Protein AF-A0A9E4IVN2-F1 (afdb_monomer_lite)

Sequence (139 aa):
MRKATYALLLAGRARWPAGATMLLVVVLVSQGSGGPGAAAQEPAGNPLRNAYFGELHVHTNWSLDAYRNGNFEDPAVAYRFGRGEAVAGPDGGARVRLQVPLDFMAVTDHDVWLGQIQLCNDVDGPAYDTRTCRDLRQI

Secondary structure (DSSP, 8-state):
---------------PPTT----------------S----PPPPP-TT-----EEEEE--TTSHHHHHTT----HHHHHHHHTT--BPPGGG-S-B--SS--SEEEE---STTTTHHHHHH-TTSTTTTSHHHHHHTT-

Structure (mmCIF, N/CA/C/O backbone):
data_AF-A0A9E4IVN2-F1
#
_entry.id   AF-A0A9E4IVN2-F1
#
loop_
_atom_site.group_PDB
_atom_site.id
_atom_site.type_symbol
_atom_site.label_atom_id
_atom_site.label_alt_id
_atom_site.label_comp_id
_atom_site.label_asym_id
_atom_site.label_entity_id
_atom_site.label_seq_id
_atom_site.pdbx_PDB_ins_code
_atom_site.Cartn_x
_atom_site.Cartn_y
_atom_site.Cartn_z
_atom_site.occupancy
_atom_site.B_iso_or_equiv
_atom_site.auth_seq_id
_atom_site.auth_comp_id
_atom_site.auth_asym_id
_atom_site.auth_atom_id
_atom_site.pdbx_PDB_model_num
ATOM 1 N N . MET A 1 1 ? 19.265 29.179 44.060 1.00 38.34 1 MET A N 1
ATOM 2 C CA . MET A 1 1 ? 20.641 29.571 43.687 1.00 38.34 1 MET A CA 1
ATOM 3 C C . MET A 1 1 ? 20.789 29.431 42.177 1.00 38.34 1 MET A C 1
ATOM 5 O O . MET A 1 1 ? 20.812 28.310 41.695 1.00 38.34 1 MET A O 1
ATOM 9 N N . ARG A 1 2 ? 20.807 30.531 41.415 1.00 36.53 2 ARG A N 1
ATOM 10 C CA . ARG A 1 2 ? 21.150 30.509 39.983 1.00 36.53 2 ARG A CA 1
ATOM 11 C C . ARG A 1 2 ? 22.409 31.352 39.806 1.00 36.53 2 ARG A C 1
ATOM 13 O O . ARG A 1 2 ? 22.351 32.568 39.931 1.00 36.53 2 ARG A O 1
ATOM 20 N N . LYS A 1 3 ? 23.545 30.689 39.595 1.00 36.28 3 LYS A N 1
ATOM 21 C CA . LYS A 1 3 ? 24.754 31.304 39.043 1.00 36.28 3 LYS A CA 1
ATOM 22 C C . LYS A 1 3 ? 24.799 30.940 37.565 1.00 36.28 3 LYS A C 1
ATOM 24 O O . LYS A 1 3 ? 24.794 29.755 37.260 1.00 36.28 3 LYS A O 1
ATOM 29 N N . ALA A 1 4 ? 24.864 31.946 36.702 1.00 37.97 4 ALA A N 1
ATOM 30 C CA . ALA A 1 4 ? 25.794 31.990 35.574 1.00 37.97 4 ALA A CA 1
ATOM 31 C C . ALA A 1 4 ? 25.705 33.378 34.928 1.00 37.97 4 ALA A C 1
ATOM 33 O O . ALA A 1 4 ? 24.849 33.665 34.097 1.00 37.97 4 ALA A O 1
ATOM 34 N N . THR A 1 5 ? 26.597 34.241 35.392 1.00 43.94 5 THR A N 1
ATOM 35 C CA . THR A 1 5 ? 27.028 35.480 34.754 1.00 43.94 5 THR A CA 1
ATOM 36 C C . THR A 1 5 ? 27.899 35.132 33.551 1.00 43.94 5 THR A C 1
ATOM 38 O O . THR A 1 5 ? 28.823 34.346 33.725 1.00 43.94 5 THR A O 1
ATOM 41 N N . TYR A 1 6 ? 27.699 35.776 32.400 1.00 40.69 6 TYR A N 1
ATOM 42 C CA . TYR A 1 6 ? 28.786 36.031 31.449 1.00 40.69 6 TYR A CA 1
ATOM 43 C C . TYR A 1 6 ? 28.608 37.410 30.817 1.00 40.69 6 TYR A C 1
ATOM 45 O O . TYR A 1 6 ? 27.725 37.640 29.997 1.00 40.69 6 TYR A O 1
AT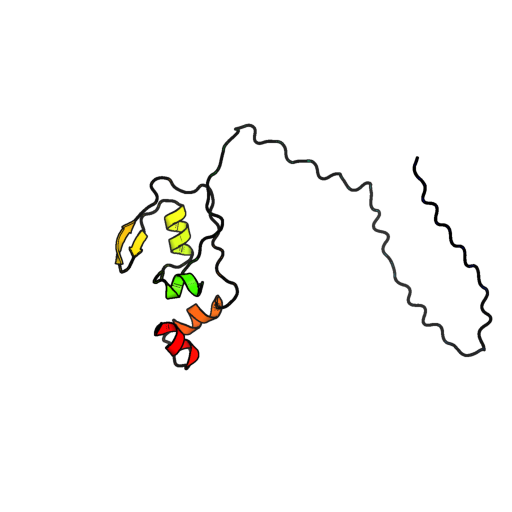OM 53 N N . ALA A 1 7 ? 29.477 38.326 31.234 1.00 44.56 7 ALA A N 1
ATOM 54 C CA . ALA A 1 7 ? 29.843 39.509 30.481 1.00 44.56 7 ALA A CA 1
ATOM 55 C C . ALA A 1 7 ? 31.226 39.236 29.884 1.00 44.56 7 ALA A C 1
ATOM 57 O O . ALA A 1 7 ? 32.115 38.782 30.605 1.00 44.56 7 ALA A O 1
ATOM 58 N N . LEU A 1 8 ? 31.432 39.552 28.608 1.00 33.12 8 LEU A N 1
ATOM 59 C CA . LEU A 1 8 ? 32.774 39.857 28.129 1.00 33.12 8 LEU A CA 1
ATOM 60 C C . LEU A 1 8 ? 32.717 41.043 27.167 1.00 33.12 8 LEU A C 1
ATOM 62 O O . LEU A 1 8 ? 32.369 40.927 25.996 1.00 33.12 8 LEU A O 1
ATOM 66 N N . LEU A 1 9 ? 33.050 42.201 27.731 1.00 43.38 9 LEU A N 1
ATOM 67 C CA . LEU A 1 9 ? 33.532 43.374 27.021 1.00 43.38 9 LEU A CA 1
ATOM 68 C C . LEU A 1 9 ? 34.876 43.043 26.372 1.00 43.38 9 LEU A C 1
ATOM 70 O O . LEU A 1 9 ? 35.815 42.670 27.070 1.00 43.38 9 LEU A O 1
ATOM 74 N N . LEU A 1 10 ? 35.000 43.302 25.074 1.00 40.78 10 LEU A N 1
ATOM 75 C CA . 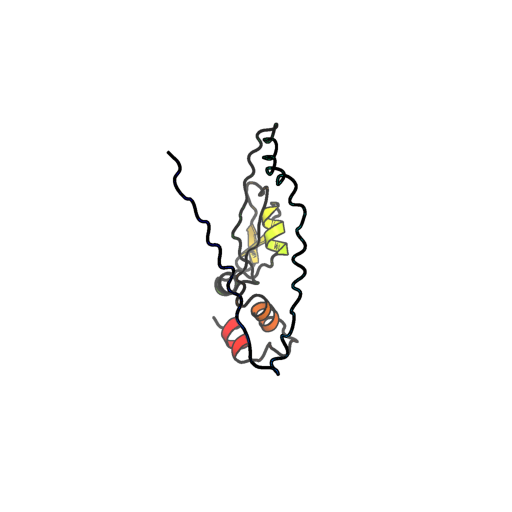LEU A 1 10 ? 36.284 43.612 24.452 1.00 40.78 10 LEU A CA 1
ATOM 76 C C . LEU A 1 10 ? 36.109 44.853 23.573 1.00 40.78 10 LEU A C 1
ATOM 78 O O . LEU A 1 10 ? 35.845 44.775 22.377 1.00 40.78 10 LEU A O 1
ATOM 82 N N . ALA A 1 11 ? 36.260 46.024 24.192 1.00 49.84 11 ALA A N 1
ATOM 83 C CA . ALA A 1 11 ? 36.568 47.255 23.481 1.00 49.84 11 ALA A CA 1
ATOM 84 C C . ALA A 1 11 ? 38.077 47.264 23.190 1.00 49.84 11 ALA A C 1
ATOM 86 O O . ALA A 1 11 ? 38.878 47.688 24.018 1.00 49.84 11 ALA A O 1
ATOM 87 N N . GLY A 1 12 ? 38.472 46.757 22.023 1.00 36.59 12 GLY A N 1
ATOM 88 C CA . GLY A 1 12 ? 39.844 46.841 21.525 1.00 36.59 12 GLY A CA 1
ATOM 89 C C . GLY A 1 12 ? 39.914 47.785 20.330 1.00 36.59 12 GLY A C 1
ATOM 90 O O . GLY A 1 12 ? 39.426 47.451 19.254 1.00 36.59 12 GLY A O 1
ATOM 91 N N . ARG A 1 13 ? 40.531 48.964 20.481 1.00 49.62 13 ARG A N 1
ATOM 92 C CA . ARG A 1 13 ? 40.886 49.811 19.329 1.00 49.62 13 ARG A CA 1
ATOM 93 C C . ARG A 1 13 ? 42.112 49.213 18.636 1.00 49.62 13 ARG A C 1
ATOM 95 O O . ARG A 1 13 ? 43.242 49.561 18.966 1.00 49.62 13 ARG A O 1
ATOM 102 N N . ALA A 1 14 ? 41.894 48.312 17.684 1.00 46.34 14 ALA A N 1
ATOM 103 C CA . ALA A 1 14 ? 42.949 47.846 16.791 1.00 46.34 14 ALA A CA 1
ATOM 104 C C . ALA A 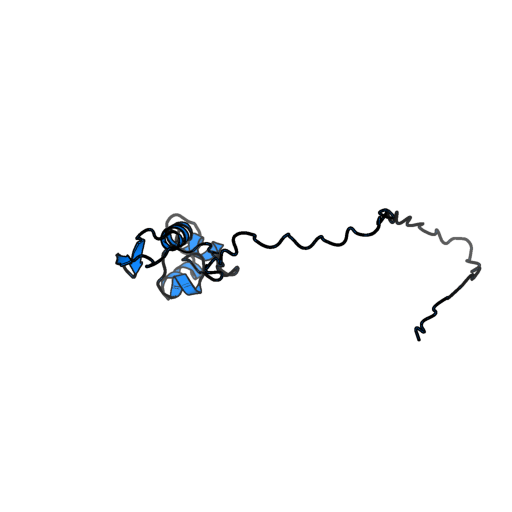1 14 ? 43.260 48.939 15.751 1.00 46.34 14 ALA A C 1
ATOM 106 O O . ALA A 1 14 ? 42.386 49.355 14.992 1.00 46.34 14 ALA A O 1
ATOM 107 N N . ARG A 1 15 ? 44.502 49.438 15.738 1.00 53.91 15 ARG A N 1
ATOM 108 C CA . ARG A 1 15 ? 45.017 50.343 14.698 1.00 53.91 15 ARG A CA 1
ATOM 109 C C . ARG A 1 15 ? 45.542 49.471 13.556 1.00 53.91 15 ARG A C 1
ATOM 111 O O . ARG A 1 15 ? 46.573 48.827 13.721 1.00 53.91 15 ARG A O 1
ATOM 118 N N . TRP A 1 16 ? 44.824 49.424 12.438 1.00 53.00 16 TRP A N 1
ATOM 119 C CA . TRP A 1 16 ? 45.211 48.655 11.250 1.00 53.00 16 TRP A CA 1
ATOM 120 C C . TRP A 1 16 ? 46.050 49.515 10.287 1.00 53.00 16 TRP A C 1
ATOM 122 O O . TRP A 1 16 ? 45.816 50.725 10.211 1.00 53.00 16 TRP A O 1
ATOM 132 N N . PRO A 1 17 ? 47.024 48.935 9.557 1.00 51.69 17 PRO A N 1
ATOM 133 C CA . PRO A 1 17 ? 47.757 49.651 8.518 1.00 51.69 17 PRO A CA 1
ATOM 134 C C . PRO A 1 17 ? 46.811 50.067 7.381 1.00 51.69 17 PRO A C 1
ATOM 136 O O . PRO A 1 17 ? 45.875 49.346 7.031 1.00 51.69 17 PRO A O 1
ATOM 139 N N . ALA A 1 18 ? 47.049 51.256 6.826 1.00 58.81 18 ALA A N 1
ATOM 140 C CA . ALA A 1 18 ? 46.253 51.823 5.745 1.00 58.81 18 ALA A CA 1
ATOM 141 C C . ALA A 1 18 ? 46.240 50.876 4.530 1.00 58.81 18 ALA A C 1
ATOM 143 O O . ALA A 1 18 ? 47.295 50.574 3.978 1.00 58.81 18 ALA A O 1
ATOM 144 N N . GLY A 1 19 ? 45.054 50.405 4.131 1.00 59.31 19 GLY A N 1
ATOM 145 C CA . GLY A 1 19 ? 44.869 49.609 2.909 1.00 59.31 19 GLY A CA 1
ATOM 146 C C . GLY A 1 19 ? 43.960 48.383 3.028 1.00 59.31 19 GLY A C 1
ATOM 147 O O . GLY A 1 19 ? 43.592 47.816 2.006 1.00 59.31 19 GLY A O 1
ATOM 148 N N . ALA A 1 20 ? 43.548 47.976 4.231 1.00 54.34 20 ALA A N 1
ATOM 149 C CA . ALA A 1 20 ? 42.575 46.894 4.380 1.00 54.34 20 ALA A CA 1
ATOM 150 C C . ALA A 1 20 ? 41.149 47.418 4.139 1.00 54.34 20 ALA A C 1
ATOM 152 O O . ALA A 1 20 ? 40.546 48.043 5.014 1.00 54.34 20 ALA A O 1
ATOM 153 N N . THR A 1 21 ? 40.595 47.171 2.951 1.00 54.62 21 THR A N 1
ATOM 154 C CA . THR A 1 21 ? 39.167 47.383 2.692 1.00 54.62 21 THR A CA 1
ATOM 155 C C . THR A 1 21 ? 38.372 46.373 3.513 1.00 54.62 21 THR A C 1
ATOM 157 O O . THR A 1 21 ? 38.288 45.194 3.177 1.00 54.62 21 THR A O 1
ATOM 160 N N . MET A 1 22 ? 37.804 46.836 4.624 1.00 49.00 22 MET A N 1
ATOM 161 C CA . MET A 1 22 ? 36.859 46.066 5.420 1.00 49.00 22 MET A CA 1
ATOM 162 C C . MET A 1 22 ? 35.572 45.910 4.606 1.00 49.00 22 MET A C 1
ATOM 164 O O . MET A 1 22 ? 34.827 46.872 4.424 1.00 49.00 22 MET A O 1
ATOM 168 N N . LEU A 1 23 ? 35.316 44.705 4.092 1.00 49.81 23 LEU A N 1
ATOM 169 C CA . LEU A 1 23 ? 34.014 44.371 3.530 1.00 49.81 23 LEU A CA 1
ATOM 170 C C . LEU A 1 23 ? 33.016 44.336 4.695 1.00 49.81 23 LEU A C 1
ATOM 172 O O . LEU A 1 23 ? 32.988 43.388 5.480 1.00 49.81 23 LEU A O 1
ATOM 176 N N . LEU A 1 24 ? 32.242 45.407 4.855 1.00 48.00 24 LEU A N 1
ATOM 177 C CA . LEU A 1 24 ? 31.168 45.461 5.835 1.00 48.00 24 LEU A CA 1
ATOM 178 C C . LEU A 1 24 ? 30.026 44.567 5.336 1.00 48.00 24 LEU A C 1
ATOM 180 O O . LEU A 1 24 ? 29.155 45.008 4.590 1.00 48.00 24 LEU A O 1
ATOM 184 N N . VAL A 1 25 ? 30.031 43.297 5.734 1.00 49.75 25 VAL A N 1
ATOM 185 C CA . VAL A 1 25 ? 28.854 42.439 5.584 1.00 49.75 25 VAL A CA 1
ATOM 186 C C . VAL A 1 25 ? 27.844 42.888 6.636 1.00 49.75 25 VAL A C 1
ATOM 188 O O . VAL A 1 25 ? 27.907 42.485 7.796 1.00 49.75 25 VAL A O 1
ATOM 191 N N . VAL A 1 26 ? 26.925 43.771 6.246 1.00 52.38 26 VAL A N 1
ATOM 192 C CA . VAL A 1 26 ? 25.737 44.062 7.053 1.00 52.38 26 VAL A CA 1
ATOM 193 C C . VAL A 1 26 ? 24.830 42.843 6.950 1.00 52.38 26 VAL A C 1
ATOM 195 O O . VAL A 1 26 ? 24.033 42.716 6.024 1.00 52.38 26 VAL A O 1
ATOM 198 N N . VAL A 1 27 ? 24.964 41.916 7.896 1.00 50.72 27 VAL A N 1
ATOM 199 C CA . VAL A 1 27 ? 23.920 40.921 8.130 1.00 50.72 27 VAL A CA 1
ATOM 200 C C . VAL A 1 27 ? 22.761 41.678 8.766 1.00 50.72 27 VAL A C 1
ATOM 202 O O . VAL A 1 27 ? 22.794 42.008 9.952 1.00 50.72 27 VAL A O 1
ATOM 205 N N . LEU A 1 28 ? 21.741 41.992 7.967 1.00 44.16 28 LEU A N 1
ATOM 206 C CA . LEU A 1 28 ? 20.423 42.337 8.485 1.00 44.16 28 LEU A CA 1
ATOM 207 C C . LEU A 1 28 ? 19.877 41.090 9.183 1.00 44.16 28 LEU A C 1
ATOM 209 O O . LEU A 1 28 ? 19.179 40.274 8.590 1.00 44.16 28 LEU A O 1
ATOM 213 N N . VAL A 1 29 ? 20.224 40.925 10.458 1.00 54.75 29 VAL A N 1
ATOM 214 C CA . VAL A 1 29 ? 19.442 40.075 11.347 1.00 54.75 29 VAL A CA 1
ATOM 215 C C . VAL A 1 29 ? 18.130 40.821 11.512 1.00 54.75 29 VAL A C 1
ATOM 217 O O . VAL A 1 29 ? 18.059 41.806 12.249 1.00 54.75 29 VAL A O 1
ATOM 220 N N . SER A 1 30 ? 17.096 40.403 10.780 1.00 51.91 30 SER A N 1
ATOM 221 C CA . SER A 1 30 ? 15.743 40.768 11.163 1.00 51.91 30 SER A CA 1
ATOM 222 C C . SER A 1 30 ? 15.577 40.243 12.582 1.00 51.91 30 SER A C 1
ATOM 224 O O . SER A 1 30 ? 15.452 39.035 12.794 1.00 51.91 30 SER A O 1
ATOM 226 N N . GLN A 1 31 ? 15.630 41.143 13.558 1.00 51.72 31 GLN A N 1
ATOM 227 C CA . GLN A 1 31 ? 15.034 40.898 14.854 1.00 51.72 31 GLN A CA 1
ATOM 228 C C . GLN A 1 31 ? 13.556 40.709 14.535 1.00 51.72 31 GLN A C 1
ATOM 230 O O . GLN A 1 31 ? 12.801 41.677 14.452 1.00 51.72 31 GLN A O 1
ATOM 235 N N . GLY A 1 32 ? 13.154 39.469 14.248 1.00 50.91 32 GLY A N 1
ATOM 236 C CA . GLY A 1 32 ? 11.763 39.106 14.384 1.00 50.91 32 GLY A CA 1
ATOM 237 C C . GLY A 1 32 ? 11.416 39.565 15.785 1.00 50.91 32 GLY A C 1
ATOM 238 O O . GLY A 1 32 ? 12.081 39.159 16.741 1.00 50.91 32 GLY A O 1
ATOM 239 N N . SER A 1 33 ? 10.472 40.492 15.908 1.00 55.47 33 SER A N 1
ATOM 240 C CA . SER A 1 33 ? 9.847 40.764 17.186 1.00 55.47 33 SER A CA 1
ATOM 241 C C . SER A 1 33 ? 9.192 39.454 17.593 1.00 55.47 33 SER A C 1
ATOM 243 O O . SER A 1 33 ? 8.037 39.192 17.262 1.00 55.47 33 SER A O 1
ATOM 245 N N . GLY A 1 34 ? 9.975 38.599 18.246 1.00 54.84 34 GLY A N 1
ATOM 246 C CA . GLY A 1 34 ? 9.506 37.515 19.069 1.00 54.84 34 GLY A CA 1
ATOM 247 C C . GLY A 1 34 ? 8.737 38.183 20.187 1.00 54.84 34 GLY A C 1
ATOM 248 O O . GLY A 1 34 ? 9.254 38.374 21.285 1.00 54.84 34 GLY A O 1
ATOM 249 N N . GLY A 1 35 ? 7.497 38.577 19.880 1.00 61.75 35 GLY A N 1
ATOM 250 C CA . GLY A 1 35 ? 6.468 38.667 20.895 1.00 61.75 35 GLY A CA 1
ATOM 251 C C . GLY A 1 35 ? 6.516 37.368 21.699 1.00 61.75 35 GLY A C 1
ATOM 252 O O . GLY A 1 35 ? 6.963 36.355 21.149 1.00 61.75 35 GLY A O 1
ATOM 253 N N . PRO A 1 36 ? 6.142 37.397 22.989 1.00 58.22 36 PRO A N 1
ATOM 254 C CA . PRO A 1 36 ? 6.165 36.209 23.835 1.00 58.22 36 PRO A CA 1
ATOM 255 C C . PRO A 1 36 ? 5.594 35.059 23.018 1.00 58.22 36 PRO A C 1
ATOM 257 O O . PRO A 1 36 ? 4.444 35.148 22.586 1.00 58.22 36 PRO A O 1
ATOM 260 N N . GLY A 1 37 ? 6.455 34.087 22.679 1.00 59.81 37 GLY A N 1
ATOM 261 C CA . GLY A 1 37 ? 6.085 33.002 21.786 1.00 59.81 37 GLY A CA 1
ATOM 262 C C . GLY A 1 37 ? 4.816 32.427 22.366 1.00 59.81 37 GLY A C 1
ATOM 263 O O . GLY A 1 37 ? 4.840 32.017 23.528 1.00 59.81 37 GLY A O 1
ATOM 264 N N . ALA A 1 38 ? 3.704 32.556 21.634 1.00 66.12 38 ALA A N 1
ATOM 265 C CA . ALA A 1 38 ? 2.423 32.077 22.108 1.00 66.12 38 ALA A CA 1
ATOM 266 C C . ALA A 1 38 ? 2.674 30.631 22.516 1.00 66.12 38 ALA A C 1
ATOM 268 O O . ALA A 1 38 ? 3.058 29.819 21.671 1.00 66.12 38 ALA A O 1
ATOM 269 N N . ALA A 1 39 ? 2.604 30.358 23.822 1.00 67.75 39 ALA A N 1
ATOM 270 C CA . ALA A 1 39 ? 2.719 29.003 24.313 1.00 67.75 39 ALA A CA 1
ATOM 271 C C . ALA A 1 39 ? 1.720 28.208 23.482 1.00 67.75 39 ALA A C 1
ATOM 273 O O . ALA A 1 39 ? 0.561 28.623 23.388 1.00 67.75 39 ALA A O 1
ATOM 274 N N . ALA A 1 40 ? 2.194 27.179 22.778 1.00 74.38 40 ALA A N 1
ATOM 275 C CA . ALA A 1 40 ? 1.315 26.358 21.970 1.00 74.38 40 ALA A CA 1
ATOM 276 C C . ALA A 1 40 ? 0.195 25.893 22.903 1.00 74.38 40 ALA A C 1
ATOM 278 O O . ALA A 1 40 ? 0.450 25.211 23.895 1.00 74.38 40 ALA A O 1
ATOM 279 N N . GLN A 1 41 ? -1.015 26.392 22.661 1.00 78.62 41 GLN A N 1
ATOM 280 C CA . GLN A 1 41 ? -2.162 26.029 23.467 1.00 78.62 41 GLN A CA 1
ATOM 281 C C . GLN A 1 41 ? -2.381 24.542 23.219 1.00 78.62 41 GLN A C 1
ATOM 283 O O . GLN A 1 41 ? -2.619 24.145 22.077 1.00 78.62 41 GLN A O 1
ATOM 288 N N . GLU A 1 42 ? -2.273 23.735 24.273 1.00 80.81 42 GLU A N 1
ATOM 289 C CA . GLU A 1 42 ? -2.612 22.319 24.186 1.00 80.81 42 GLU A CA 1
ATOM 290 C C . GLU A 1 42 ? -4.023 22.191 23.593 1.00 80.81 42 GLU A C 1
ATOM 292 O O . GLU A 1 42 ? -4.937 22.913 24.025 1.00 80.81 42 GLU A O 1
ATOM 297 N N . PRO A 1 43 ? -4.219 21.329 22.582 1.00 83.56 43 PRO A N 1
ATOM 298 C CA . PRO A 1 43 ? -5.527 21.159 21.980 1.00 83.56 43 PRO A CA 1
ATOM 299 C C . PRO A 1 43 ? -6.531 20.741 23.056 1.00 83.56 43 PRO A C 1
ATOM 301 O O . PRO A 1 43 ? -6.237 19.923 23.931 1.00 83.56 43 PRO A O 1
ATOM 304 N N . ALA A 1 44 ? -7.736 21.314 23.001 1.00 88.44 44 ALA A N 1
ATOM 305 C CA . ALA A 1 44 ? -8.809 20.912 23.898 1.00 88.44 44 ALA A CA 1
ATOM 306 C C . ALA A 1 44 ? -9.046 19.398 23.764 1.00 88.44 44 ALA A C 1
ATOM 308 O O . ALA A 1 44 ? -9.119 18.868 22.654 1.00 88.44 44 ALA A O 1
ATOM 309 N N . GLY A 1 45 ? -9.151 18.699 24.897 1.00 89.19 45 GLY A N 1
ATOM 310 C CA . GLY A 1 45 ? -9.370 17.254 24.902 1.00 89.19 45 GLY A CA 1
ATOM 311 C C . GLY A 1 45 ? -10.661 16.866 24.175 1.00 89.19 45 GLY A C 1
ATOM 312 O O . GLY A 1 45 ? -11.636 17.617 24.191 1.00 89.19 45 GLY A O 1
ATOM 313 N N . ASN A 1 46 ? -10.680 15.679 23.559 1.00 90.62 46 ASN A N 1
ATOM 314 C CA . ASN A 1 46 ? -11.849 15.184 22.831 1.00 90.62 46 ASN A CA 1
ATOM 315 C C . ASN A 1 46 ? -13.056 15.009 23.785 1.00 90.62 46 ASN A C 1
ATOM 317 O O . ASN A 1 46 ? -13.033 14.090 24.613 1.00 90.62 46 ASN A O 1
ATOM 321 N N . PRO A 1 47 ? -14.131 15.817 23.664 1.00 93.69 47 PRO A N 1
ATOM 322 C CA . PRO A 1 47 ? -15.270 15.763 24.582 1.00 93.69 47 PRO A CA 1
ATOM 323 C C . PRO A 1 47 ? -16.062 14.456 24.471 1.00 93.69 47 PRO A C 1
ATOM 325 O O . PRO A 1 47 ? -16.691 14.041 25.441 1.00 93.69 47 PRO A O 1
ATOM 328 N N . LEU A 1 48 ? -16.004 13.788 23.314 1.00 95.75 48 LEU A N 1
ATOM 329 C CA . LEU A 1 48 ? -16.696 12.521 23.072 1.00 95.75 48 LEU A CA 1
ATOM 330 C C . LEU A 1 48 ? -15.927 11.315 23.619 1.00 95.75 48 LEU A C 1
ATOM 332 O O . LEU A 1 48 ? -16.490 10.231 23.715 1.00 95.75 48 LEU A O 1
ATOM 336 N N . ARG A 1 49 ? -14.647 11.494 23.985 1.00 93.62 49 ARG A N 1
ATOM 337 C CA . ARG A 1 49 ? -13.756 10.413 24.443 1.00 93.62 49 ARG A CA 1
ATOM 338 C C . ARG A 1 49 ? -13.705 9.220 23.476 1.00 93.62 49 ARG A C 1
ATOM 340 O O . ARG A 1 49 ? -13.508 8.087 23.906 1.00 93.62 49 ARG A O 1
ATOM 347 N N . ASN A 1 50 ? -13.862 9.485 22.177 1.00 94.00 50 ASN A N 1
ATOM 348 C CA . ASN A 1 50 ? -13.727 8.460 21.145 1.00 94.00 50 ASN A CA 1
ATOM 349 C C . ASN A 1 50 ? -12.290 7.928 21.142 1.00 94.00 50 ASN A C 1
ATOM 351 O O . ASN A 1 50 ? -11.342 8.720 21.155 1.00 94.00 50 ASN A O 1
ATOM 355 N N . ALA A 1 51 ? -12.152 6.605 21.088 1.00 94.25 51 ALA A N 1
ATOM 356 C CA . ALA A 1 51 ? -10.911 5.934 20.733 1.00 94.25 51 ALA A CA 1
ATOM 357 C C . ALA A 1 51 ? -10.970 5.575 19.246 1.00 94.25 51 ALA A C 1
ATOM 359 O O . ALA A 1 51 ? -12.006 5.106 18.782 1.00 94.25 51 ALA A O 1
ATOM 360 N N . TYR A 1 52 ? -9.870 5.806 18.535 1.00 95.62 52 TYR A N 1
ATOM 361 C CA . TYR A 1 52 ? -9.724 5.442 17.131 1.00 95.62 52 TYR A CA 1
ATOM 362 C C . TYR A 1 52 ? -8.633 4.383 17.003 1.00 95.62 52 TYR A C 1
ATOM 364 O O . TYR A 1 52 ? -7.588 4.490 17.651 1.00 95.62 52 TYR A O 1
ATOM 372 N N . PHE A 1 53 ? -8.871 3.389 16.160 1.00 97.12 53 PHE A N 1
ATOM 373 C CA . PHE A 1 53 ? -7.978 2.273 15.898 1.00 97.12 53 PHE A CA 1
ATOM 374 C C . PHE A 1 53 ? -7.615 2.252 14.419 1.00 97.12 53 PHE A C 1
ATOM 376 O O . PHE A 1 53 ? -8.473 2.332 13.539 1.00 97.12 53 PHE A O 1
ATOM 383 N N . GLY A 1 54 ? -6.324 2.146 14.143 1.00 97.50 54 GLY A N 1
ATOM 384 C CA . GLY A 1 54 ? -5.809 2.238 12.792 1.00 97.50 54 GLY A CA 1
ATOM 385 C C . GLY A 1 54 ? -4.413 1.662 12.674 1.00 97.50 54 GLY A C 1
ATOM 386 O O . GLY A 1 54 ? -3.755 1.398 13.680 1.00 97.50 54 GLY A O 1
ATOM 387 N N . GLU A 1 55 ? -3.972 1.496 11.432 1.00 97.81 55 GLU A N 1
ATOM 388 C CA . GLU A 1 55 ? -2.644 0.986 11.100 1.00 97.81 55 GLU A CA 1
ATOM 389 C C . GLU A 1 55 ? -1.753 2.109 10.583 1.00 97.81 55 GLU A C 1
ATOM 391 O O . GLU A 1 55 ? -2.147 2.884 9.711 1.00 97.81 55 GLU A O 1
ATOM 396 N N . LEU A 1 56 ? -0.539 2.203 11.116 1.00 98.00 56 LEU A N 1
ATOM 397 C CA . LEU A 1 56 ? 0.414 3.255 10.740 1.00 98.00 56 LEU A CA 1
ATOM 398 C C . LEU A 1 56 ? 1.577 2.744 9.894 1.00 98.00 56 LEU A C 1
ATOM 400 O O . LEU A 1 56 ? 2.426 3.541 9.509 1.00 98.00 56 LEU A O 1
ATOM 404 N N . HIS A 1 57 ? 1.633 1.437 9.642 1.00 98.00 57 HIS A N 1
ATOM 405 C CA . HIS A 1 57 ? 2.755 0.796 8.976 1.00 98.00 57 HIS A CA 1
ATOM 406 C C . HIS A 1 57 ? 2.250 -0.279 8.012 1.00 98.00 57 HIS A C 1
ATOM 408 O O . HIS A 1 57 ? 2.266 -1.468 8.323 1.00 98.00 57 HIS A O 1
ATOM 414 N N . VAL A 1 58 ? 1.747 0.145 6.853 1.00 97.44 58 VAL A N 1
ATOM 415 C CA . VAL A 1 58 ? 1.249 -0.773 5.820 1.00 97.44 58 VAL A CA 1
ATOM 416 C C . VAL A 1 58 ? 2.059 -0.625 4.545 1.00 97.44 58 VAL A C 1
ATOM 418 O O . VAL A 1 58 ? 2.266 0.486 4.064 1.00 97.44 58 VAL A O 1
ATOM 421 N N . HIS A 1 59 ? 2.483 -1.762 4.001 1.00 97.31 59 HIS A N 1
ATOM 422 C CA . HIS A 1 59 ? 3.219 -1.853 2.746 1.00 97.31 59 HIS A CA 1
ATOM 423 C C . HIS A 1 59 ? 2.308 -2.374 1.632 1.00 97.31 59 HIS A C 1
ATOM 425 O O . HIS A 1 59 ? 1.385 -3.161 1.862 1.00 97.31 59 HIS A O 1
ATOM 431 N N . THR A 1 60 ? 2.592 -1.947 0.413 1.00 95.19 60 THR A N 1
ATOM 432 C CA . THR A 1 60 ? 1.881 -2.259 -0.826 1.00 95.19 60 THR A CA 1
ATOM 433 C C . THR A 1 60 ? 2.868 -2.779 -1.861 1.00 95.19 60 THR A C 1
ATOM 435 O O . THR A 1 60 ? 4.074 -2.828 -1.620 1.00 95.19 60 THR A O 1
ATOM 438 N N . ASN A 1 61 ? 2.387 -3.126 -3.051 1.00 92.75 61 ASN A N 1
ATOM 439 C CA . ASN A 1 61 ? 3.247 -3.532 -4.159 1.00 92.75 61 ASN A CA 1
ATOM 440 C C . ASN A 1 61 ? 4.226 -2.437 -4.638 1.00 92.75 61 ASN A C 1
ATOM 442 O O . ASN A 1 61 ? 5.004 -2.686 -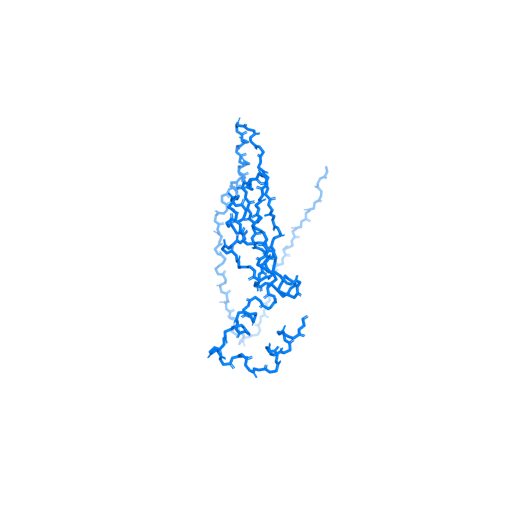5.556 1.00 92.75 61 ASN A O 1
ATOM 446 N N . TRP A 1 62 ? 4.202 -1.228 -4.065 1.00 93.19 62 TRP A N 1
ATOM 447 C CA . TRP A 1 62 ? 5.223 -0.204 -4.303 1.00 93.19 62 TRP A CA 1
ATOM 448 C C . TRP A 1 62 ? 6.465 -0.412 -3.434 1.00 93.19 62 TRP A C 1
ATOM 450 O O . TRP A 1 62 ? 7.534 0.095 -3.773 1.00 93.19 62 TRP A O 1
ATOM 460 N N . SER A 1 63 ? 6.362 -1.194 -2.358 1.00 94.69 63 SER A N 1
ATOM 461 C CA . SER A 1 63 ? 7.508 -1.588 -1.549 1.00 94.69 63 SER A CA 1
ATOM 462 C C . SER A 1 63 ? 8.122 -2.906 -2.006 1.00 94.69 63 SER A C 1
ATOM 464 O O . SER A 1 63 ? 7.427 -3.852 -2.380 1.00 94.69 63 SER A O 1
ATOM 466 N N . LEU A 1 64 ? 9.454 -2.981 -1.956 1.00 93.19 64 LEU A N 1
ATOM 467 C CA . LEU A 1 64 ? 10.201 -4.155 -2.407 1.00 93.19 64 LEU A CA 1
ATOM 468 C C . LEU A 1 64 ? 9.883 -5.406 -1.582 1.00 93.19 64 LEU A C 1
ATOM 470 O O . LEU A 1 64 ? 9.814 -6.498 -2.140 1.00 93.19 64 LEU A O 1
ATOM 474 N N . ASP A 1 65 ? 9.742 -5.258 -0.268 1.00 93.69 65 ASP A N 1
ATOM 475 C CA . ASP A 1 65 ? 9.485 -6.367 0.647 1.00 93.69 65 ASP A CA 1
ATOM 476 C C . ASP A 1 65 ? 8.088 -6.955 0.423 1.00 93.69 65 ASP A C 1
ATOM 478 O O . ASP A 1 65 ? 7.955 -8.155 0.216 1.00 93.69 65 ASP A O 1
ATOM 482 N N . ALA A 1 66 ? 7.055 -6.118 0.347 1.00 94.00 66 ALA A N 1
ATOM 483 C CA . ALA A 1 66 ? 5.701 -6.556 0.039 1.00 94.00 66 ALA A CA 1
ATOM 484 C C . ALA A 1 66 ? 5.611 -7.209 -1.350 1.00 94.00 66 ALA A C 1
ATOM 486 O O . ALA A 1 66 ? 5.068 -8.309 -1.460 1.00 94.00 66 ALA A O 1
ATOM 487 N N . TYR A 1 67 ? 6.200 -6.592 -2.384 1.00 92.12 67 TYR A N 1
ATOM 488 C CA . TYR A 1 67 ? 6.211 -7.152 -3.739 1.00 92.12 67 TYR A CA 1
ATOM 489 C C . TYR A 1 67 ? 6.876 -8.537 -3.782 1.00 92.12 67 TYR A C 1
ATOM 491 O O . TYR A 1 67 ? 6.301 -9.485 -4.313 1.00 92.12 67 TYR A O 1
ATOM 499 N N . ARG A 1 68 ? 8.059 -8.687 -3.168 1.00 90.19 68 ARG A N 1
ATOM 500 C CA . ARG A 1 68 ? 8.771 -9.979 -3.108 1.00 90.19 68 ARG A CA 1
ATOM 501 C C . ARG A 1 68 ? 8.044 -11.031 -2.285 1.00 90.19 68 ARG A C 1
ATOM 503 O O . ARG A 1 68 ? 8.192 -12.220 -2.536 1.00 90.19 68 ARG A O 1
ATOM 510 N N . ASN A 1 69 ? 7.251 -10.607 -1.311 1.00 90.44 69 ASN A N 1
ATOM 511 C CA . ASN A 1 69 ? 6.466 -11.504 -0.477 1.00 90.44 69 ASN A CA 1
ATOM 512 C C . ASN A 1 69 ? 5.095 -11.843 -1.092 1.00 90.44 69 ASN A C 1
ATOM 514 O O . ASN A 1 69 ? 4.235 -12.384 -0.396 1.00 90.44 69 ASN A O 1
ATOM 518 N N . GLY A 1 70 ? 4.891 -11.556 -2.383 1.00 89.06 70 GLY A N 1
ATOM 519 C CA . GLY A 1 70 ? 3.692 -11.938 -3.130 1.00 89.06 70 GLY A CA 1
ATOM 520 C C . GLY A 1 70 ? 2.496 -11.008 -2.922 1.00 89.06 70 GLY A C 1
ATOM 521 O O . GLY A 1 70 ? 1.381 -11.351 -3.312 1.00 89.06 70 GLY A O 1
ATOM 522 N N . ASN A 1 71 ? 2.694 -9.831 -2.319 1.00 91.19 71 ASN A N 1
ATOM 523 C CA . ASN A 1 71 ? 1.664 -8.802 -2.284 1.00 91.19 71 ASN A CA 1
ATOM 524 C C . ASN A 1 71 ? 1.762 -7.922 -3.535 1.00 91.19 71 ASN A C 1
ATOM 526 O O . ASN A 1 71 ? 2.604 -7.027 -3.623 1.00 91.19 71 ASN A O 1
ATOM 530 N N . PHE A 1 72 ? 0.863 -8.160 -4.486 1.00 90.50 72 PHE A N 1
ATOM 531 C CA . PHE A 1 72 ? 0.771 -7.391 -5.728 1.00 90.50 72 PHE A CA 1
ATOM 532 C C . PHE A 1 72 ? -0.318 -6.313 -5.697 1.00 90.50 72 PHE A C 1
ATOM 534 O O . PHE A 1 72 ? -0.581 -5.696 -6.728 1.00 90.50 72 PHE A O 1
ATOM 541 N N . GLU A 1 73 ? -0.916 -6.046 -4.534 1.00 93.12 73 GLU A N 1
ATOM 542 C CA . GLU A 1 73 ? -1.971 -5.046 -4.382 1.00 93.12 73 GLU A CA 1
ATOM 543 C C . GLU A 1 73 ? -1.406 -3.633 -4.198 1.00 93.12 73 GLU A C 1
ATOM 545 O O . GLU A 1 73 ? -0.441 -3.412 -3.460 1.00 93.12 73 GLU A O 1
ATOM 550 N N . ASP A 1 74 ? -2.026 -2.666 -4.871 1.00 93.38 74 ASP A N 1
ATOM 551 C CA . ASP A 1 74 ? -1.617 -1.261 -4.851 1.00 93.38 74 ASP A CA 1
ATOM 552 C C . ASP A 1 74 ? -2.178 -0.491 -3.629 1.00 93.38 74 ASP A C 1
ATOM 554 O O . ASP A 1 74 ? -3.042 -0.994 -2.893 1.00 93.38 74 ASP A O 1
ATOM 558 N N . PRO A 1 75 ? -1.735 0.761 -3.388 1.00 95.69 75 PRO A N 1
ATOM 559 C CA . PRO A 1 75 ? -2.267 1.574 -2.296 1.00 95.69 75 PRO A CA 1
ATOM 560 C C . PRO A 1 75 ? -3.779 1.806 -2.353 1.00 95.69 75 PRO A C 1
ATOM 562 O O . PRO A 1 75 ? -4.420 1.924 -1.307 1.00 95.69 75 PRO A O 1
ATOM 565 N N . ALA A 1 76 ? -4.382 1.864 -3.544 1.00 96.88 76 ALA A N 1
ATOM 566 C CA . ALA A 1 76 ? -5.820 2.064 -3.664 1.00 96.88 76 ALA A CA 1
ATOM 567 C C . ALA A 1 76 ? -6.582 0.845 -3.131 1.00 96.88 76 ALA A C 1
ATOM 569 O O . ALA A 1 76 ? -7.550 1.010 -2.381 1.00 96.88 76 ALA A O 1
ATOM 570 N N . VAL A 1 77 ? -6.131 -0.371 -3.449 1.00 96.81 77 VAL A N 1
ATOM 571 C CA . VAL A 1 77 ? -6.681 -1.609 -2.887 1.00 96.81 77 VAL A CA 1
ATOM 572 C C . VAL A 1 77 ? -6.451 -1.676 -1.378 1.00 96.81 77 VAL A C 1
ATOM 574 O O . VAL A 1 77 ? -7.397 -1.985 -0.650 1.00 96.81 77 VAL A O 1
ATOM 577 N N . ALA A 1 78 ? -5.264 -1.306 -0.888 1.00 97.25 78 ALA A N 1
ATOM 578 C CA . ALA A 1 78 ? -4.970 -1.274 0.545 1.00 97.25 78 ALA A CA 1
ATOM 579 C C . ALA A 1 78 ? -5.942 -0.358 1.317 1.00 97.25 78 ALA A C 1
ATOM 581 O O . ALA A 1 78 ? -6.538 -0.777 2.311 1.00 97.25 78 ALA A O 1
ATOM 582 N N . TYR A 1 79 ? -6.204 0.857 0.819 1.00 98.06 79 TYR A N 1
ATOM 583 C CA . TYR A 1 79 ? -7.181 1.761 1.439 1.00 98.06 79 TYR A CA 1
ATOM 584 C C . TYR A 1 79 ? -8.622 1.249 1.345 1.00 98.06 79 TYR A C 1
ATOM 586 O O . TYR A 1 79 ? -9.402 1.444 2.278 1.00 98.06 79 TYR A O 1
ATOM 594 N N . ARG A 1 80 ? -9.003 0.590 0.243 1.00 98.19 80 ARG A N 1
ATOM 595 C CA . ARG A 1 80 ? -10.319 -0.062 0.125 1.00 98.19 80 ARG A CA 1
ATOM 596 C C . ARG A 1 80 ? -10.484 -1.151 1.187 1.00 98.19 80 ARG A C 1
ATOM 598 O O . ARG A 1 80 ? -11.506 -1.178 1.871 1.00 98.19 80 ARG A O 1
ATOM 605 N N . PHE A 1 81 ? -9.466 -1.992 1.372 1.00 97.69 81 PHE A N 1
ATOM 606 C CA . PHE A 1 81 ? -9.450 -3.018 2.414 1.00 97.69 81 PHE A CA 1
ATOM 607 C C . PHE A 1 81 ? -9.540 -2.411 3.822 1.00 97.69 81 PHE A C 1
ATOM 609 O O . PHE A 1 81 ? -10.374 -2.848 4.615 1.00 97.69 81 PHE A O 1
ATOM 616 N N . GLY A 1 82 ? -8.770 -1.352 4.104 1.00 98.06 82 GLY A N 1
ATOM 617 C CA . GLY A 1 82 ? -8.823 -0.611 5.370 1.00 98.06 82 GLY A CA 1
ATOM 618 C C . GLY A 1 82 ? -10.207 -0.025 5.680 1.00 98.06 82 GLY A C 1
ATOM 619 O O . GLY A 1 82 ? -10.655 -0.074 6.823 1.00 98.06 82 GLY A O 1
ATOM 620 N N . ARG A 1 83 ? -10.945 0.432 4.656 1.00 98.06 83 ARG A N 1
ATOM 621 C CA . ARG A 1 83 ? -12.349 0.883 4.775 1.00 98.06 83 ARG A CA 1
ATOM 622 C C . ARG A 1 83 ? -13.370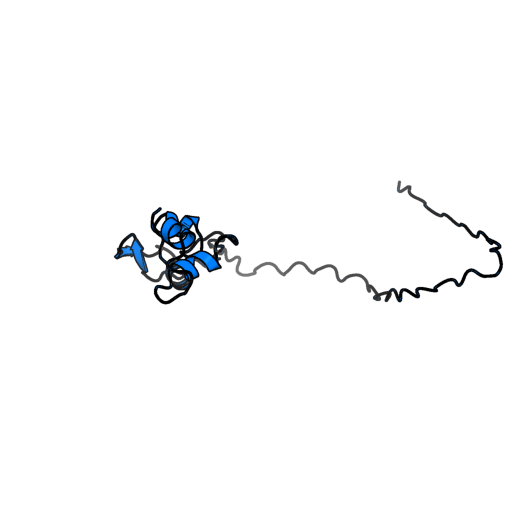 -0.257 4.916 1.00 98.06 83 ARG A C 1
ATOM 624 O O . ARG A 1 83 ? -14.568 0.006 4.997 1.00 98.06 83 ARG A O 1
ATOM 631 N N . GLY A 1 84 ? -12.923 -1.512 4.948 1.00 97.88 84 GLY A N 1
ATOM 632 C CA . GLY A 1 84 ? -13.771 -2.696 5.102 1.00 97.88 84 GLY A CA 1
ATOM 633 C C . GLY A 1 84 ? -14.375 -3.225 3.802 1.00 97.88 84 GLY A C 1
ATOM 634 O O . GLY A 1 84 ? -15.241 -4.105 3.840 1.00 97.88 84 GLY A O 1
ATOM 635 N N . GLU A 1 85 ? -13.939 -2.727 2.643 1.00 98.38 85 GLU A N 1
ATOM 636 C CA . GLU A 1 85 ? -14.341 -3.312 1.369 1.00 98.38 85 GLU A CA 1
ATOM 637 C C . GLU A 1 85 ? -13.707 -4.699 1.212 1.00 98.38 85 GLU A C 1
ATOM 639 O O . GLU A 1 85 ? -12.543 -4.918 1.547 1.00 98.38 85 GLU A O 1
ATOM 644 N N . ALA A 1 86 ? -14.459 -5.646 0.651 1.00 97.62 86 ALA A N 1
ATOM 645 C CA . ALA A 1 86 ? -13.870 -6.919 0.264 1.00 97.62 86 ALA A CA 1
ATOM 646 C C . ALA A 1 86 ? -12.890 -6.702 -0.899 1.00 97.62 86 ALA A C 1
ATOM 648 O O . ALA A 1 86 ? -13.241 -6.043 -1.884 1.00 97.62 86 ALA A O 1
ATOM 649 N N . VAL A 1 87 ? -11.709 -7.304 -0.830 1.00 95.81 87 VAL A N 1
ATOM 650 C CA . VAL A 1 87 ? -10.682 -7.302 -1.887 1.00 95.81 87 VAL A CA 1
ATOM 651 C C . VAL A 1 87 ? -10.361 -8.738 -2.301 1.00 95.81 87 VAL A C 1
ATOM 653 O O . VAL A 1 87 ? -10.860 -9.677 -1.675 1.00 95.81 87 VAL A O 1
ATOM 656 N N . ALA A 1 88 ? -9.630 -8.927 -3.401 1.00 93.56 88 ALA A N 1
ATOM 657 C CA . ALA A 1 88 ? -9.182 -10.261 -3.791 1.00 93.56 88 ALA A CA 1
ATOM 658 C C . ALA A 1 88 ? -8.277 -10.842 -2.694 1.00 93.56 88 ALA A C 1
ATOM 660 O O . ALA A 1 88 ? -7.551 -10.106 -2.029 1.00 93.56 88 ALA A O 1
ATOM 661 N N . GLY A 1 89 ? -8.378 -12.149 -2.452 1.00 89.06 89 GLY A N 1
ATOM 662 C CA . GLY A 1 89 ? -7.400 -12.823 -1.606 1.00 89.06 89 GLY A CA 1
ATOM 663 C C . GLY A 1 89 ? -6.061 -12.969 -2.337 1.00 89.06 89 GLY A C 1
ATOM 664 O O . GLY A 1 89 ? -6.019 -12.794 -3.559 1.00 89.06 89 GLY A O 1
ATOM 665 N N . PRO A 1 90 ? -4.992 -13.350 -1.618 1.00 82.69 90 PRO A N 1
ATOM 666 C CA . PRO A 1 90 ? -3.712 -13.697 -2.232 1.00 82.69 90 PRO A CA 1
ATOM 667 C C . PRO A 1 90 ? -3.891 -14.675 -3.402 1.00 82.69 90 PRO A C 1
ATOM 669 O O . PRO A 1 90 ? -4.775 -15.535 -3.358 1.00 82.69 90 PRO A O 1
ATOM 672 N N . ASP A 1 91 ? -3.086 -14.512 -4.453 1.00 81.12 91 ASP A N 1
ATOM 673 C CA . ASP A 1 91 ? -3.095 -15.342 -5.670 1.00 81.12 91 ASP A CA 1
ATOM 674 C C . ASP A 1 91 ? -4.459 -15.434 -6.387 1.00 81.12 91 ASP A C 1
ATOM 676 O O . ASP A 1 91 ? -4.775 -16.423 -7.050 1.00 81.12 91 ASP A O 1
ATOM 680 N N . GLY A 1 92 ? -5.308 -14.409 -6.245 1.00 82.12 92 GLY A N 1
ATOM 681 C CA . GLY A 1 92 ? -6.664 -14.417 -6.805 1.00 82.12 92 GLY A CA 1
ATOM 682 C C . GLY A 1 92 ? -7.630 -15.340 -6.054 1.00 82.12 92 GLY A C 1
ATOM 683 O O . GLY A 1 92 ? -8.670 -15.727 -6.593 1.00 82.12 92 GLY A O 1
ATOM 684 N N . GLY A 1 93 ? -7.292 -15.699 -4.814 1.00 86.81 93 GLY A N 1
ATOM 685 C CA . GLY A 1 93 ? -8.100 -16.536 -3.942 1.00 86.81 93 GLY A CA 1
ATOM 686 C C . GLY A 1 93 ? -9.407 -15.883 -3.479 1.00 86.81 93 GLY A C 1
ATOM 687 O O . GLY A 1 93 ? -9.843 -14.826 -3.948 1.00 86.81 93 GLY A O 1
ATOM 688 N N . ALA A 1 94 ? -10.060 -16.540 -2.518 1.00 94.50 94 ALA A N 1
ATOM 689 C CA . ALA A 1 94 ? -11.324 -16.071 -1.960 1.00 94.50 94 ALA A CA 1
ATOM 690 C C . ALA A 1 94 ? -11.215 -14.628 -1.449 1.00 94.50 94 ALA A C 1
ATOM 692 O O . ALA A 1 94 ? -10.207 -14.237 -0.863 1.00 94.50 94 ALA A O 1
ATOM 693 N N . ARG A 1 95 ? -12.275 -13.838 -1.649 1.00 95.94 95 ARG A N 1
ATOM 694 C CA . ARG A 1 95 ? -12.276 -12.437 -1.224 1.00 95.94 95 ARG A CA 1
ATOM 695 C C . ARG A 1 95 ? -12.112 -12.318 0.287 1.00 95.94 95 ARG A C 1
ATOM 697 O O . ARG A 1 95 ? -12.800 -13.006 1.042 1.00 95.94 95 ARG A O 1
ATOM 704 N N . VAL A 1 96 ? -11.278 -11.377 0.711 1.00 95.19 96 VAL A N 1
ATOM 705 C CA . VAL A 1 96 ? -10.995 -11.084 2.120 1.00 95.19 96 VAL A CA 1
ATOM 706 C C . VAL A 1 96 ? -11.483 -9.686 2.492 1.00 95.19 96 VAL A C 1
ATOM 708 O O . VAL A 1 96 ? -11.537 -8.793 1.648 1.00 95.19 96 VAL A O 1
ATOM 711 N N . ARG A 1 97 ? -11.870 -9.493 3.756 1.00 96.88 97 ARG A N 1
ATOM 712 C CA . ARG A 1 97 ? -12.228 -8.188 4.341 1.00 96.88 97 ARG A CA 1
ATOM 713 C C . ARG A 1 97 ? -11.884 -8.159 5.824 1.00 96.88 97 ARG A C 1
ATOM 715 O O . ARG A 1 97 ? -11.916 -9.206 6.474 1.00 96.88 97 ARG A O 1
ATOM 722 N N . LEU A 1 98 ? -11.644 -6.969 6.361 1.00 97.12 98 LEU A N 1
ATOM 723 C CA . LEU A 1 98 ? -11.580 -6.767 7.804 1.00 97.12 98 LEU A CA 1
ATOM 724 C C . LEU A 1 98 ? -12.942 -7.061 8.450 1.00 97.12 98 LEU A C 1
ATOM 726 O O . LEU A 1 98 ? -13.994 -6.787 7.868 1.00 97.12 98 LEU A O 1
ATOM 730 N N . GLN A 1 99 ? -12.923 -7.619 9.662 1.00 97.06 99 GLN A N 1
ATOM 731 C CA . GLN A 1 99 ? -14.144 -7.794 10.459 1.00 97.06 99 GLN A CA 1
ATOM 732 C C . GLN A 1 99 ? -14.718 -6.443 10.897 1.00 97.06 99 GLN A C 1
ATOM 734 O O . GLN A 1 99 ? -15.934 -6.266 10.920 1.00 97.06 99 GLN A O 1
ATOM 739 N N . VAL A 1 100 ? -13.829 -5.499 11.213 1.00 97.50 100 VAL A N 1
ATOM 740 C CA . VAL A 1 100 ? -14.140 -4.119 11.584 1.00 97.50 100 VAL A CA 1
ATOM 741 C C . VAL A 1 100 ? -13.243 -3.202 10.741 1.00 97.50 100 VAL A C 1
ATOM 743 O O . VAL A 1 100 ? -12.033 -3.433 10.726 1.00 97.50 100 VAL A O 1
ATOM 746 N N . PRO A 1 101 ? -13.795 -2.214 10.012 1.00 98.25 101 PRO A N 1
ATOM 747 C CA . PRO A 1 101 ? -12.999 -1.218 9.292 1.00 98.25 101 PRO A CA 1
ATOM 748 C C . PRO A 1 101 ? -12.075 -0.427 10.225 1.00 98.25 101 PRO A C 1
ATOM 750 O O . PRO A 1 101 ? -12.405 -0.223 11.391 1.00 98.25 101 PRO A O 1
ATOM 753 N N . LEU A 1 102 ? -10.950 0.052 9.697 1.00 98.38 102 LEU A N 1
ATOM 754 C CA . LEU A 1 102 ? -10.044 0.943 10.421 1.00 98.38 102 LEU A CA 1
ATOM 755 C C . LEU A 1 102 ? -10.586 2.377 10.428 1.00 98.38 102 LEU A C 1
ATOM 757 O O . LEU A 1 102 ? -11.149 2.841 9.434 1.00 98.38 102 LEU A O 1
ATOM 761 N N . ASP A 1 103 ? -10.341 3.103 11.517 1.00 98.19 103 ASP A N 1
ATOM 762 C CA . ASP A 1 103 ? -10.656 4.531 11.618 1.00 98.19 103 ASP A CA 1
ATOM 763 C C . ASP A 1 103 ? -9.663 5.390 10.824 1.00 98.19 103 ASP A C 1
ATOM 765 O O . ASP A 1 103 ? -10.013 6.433 10.270 1.00 98.19 103 ASP A O 1
ATOM 769 N N . PHE A 1 104 ? -8.407 4.947 10.767 1.00 98.12 104 PHE A N 1
ATOM 770 C CA . PHE A 1 104 ? -7.347 5.567 9.984 1.00 98.12 104 PHE A CA 1
ATOM 771 C C . PHE A 1 104 ? -6.345 4.517 9.508 1.00 98.12 104 PHE A C 1
ATOM 773 O O . PHE A 1 104 ? -6.203 3.442 10.089 1.00 98.12 104 PHE A O 1
ATOM 780 N N . MET A 1 105 ? -5.635 4.836 8.433 1.00 98.38 105 MET A N 1
ATOM 781 C CA . MET A 1 105 ? -4.597 3.977 7.887 1.00 98.38 105 MET A CA 1
ATOM 782 C C . MET A 1 105 ? -3.542 4.826 7.185 1.00 98.38 105 MET A C 1
ATOM 784 O O . MET A 1 105 ? -3.890 5.803 6.519 1.00 98.38 105 MET A O 1
ATOM 788 N N . ALA A 1 106 ? -2.278 4.435 7.307 1.00 98.44 106 ALA A N 1
ATOM 789 C CA . ALA A 1 106 ? -1.175 4.993 6.541 1.00 98.44 106 ALA A CA 1
ATOM 790 C C . ALA A 1 106 ? -0.488 3.898 5.720 1.00 98.44 106 ALA A C 1
ATOM 792 O O . ALA A 1 106 ? -0.110 2.853 6.251 1.00 98.44 106 ALA A O 1
ATOM 793 N N . VAL A 1 107 ? -0.310 4.169 4.428 1.00 97.62 107 VAL A N 1
ATOM 794 C CA . VAL A 1 107 ? 0.610 3.416 3.572 1.00 97.62 107 VAL A CA 1
ATOM 795 C C . VAL A 1 107 ? 1.995 4.043 3.704 1.00 97.62 107 VAL A C 1
ATOM 797 O O . VAL A 1 107 ? 2.158 5.243 3.479 1.00 97.62 107 VAL A O 1
ATOM 800 N N . THR A 1 108 ? 2.974 3.237 4.099 1.00 97.38 108 THR A N 1
ATOM 801 C CA . THR A 1 108 ? 4.340 3.659 4.433 1.00 97.38 108 THR A CA 1
ATOM 802 C C . THR A 1 108 ? 5.359 2.756 3.750 1.00 97.38 108 THR A C 1
ATOM 804 O O . THR A 1 108 ? 6.192 2.133 4.403 1.00 97.38 108 THR A O 1
ATOM 807 N N . ASP A 1 109 ? 5.266 2.663 2.429 1.00 96.69 109 ASP A N 1
ATOM 808 C CA . ASP A 1 109 ? 6.220 1.904 1.628 1.00 96.69 109 ASP A CA 1
ATOM 809 C C . ASP A 1 109 ? 7.653 2.430 1.804 1.00 96.69 109 ASP A C 1
ATOM 811 O O . ASP A 1 109 ? 7.879 3.631 1.985 1.00 96.69 109 ASP A O 1
ATOM 815 N N . HIS A 1 110 ? 8.633 1.529 1.706 1.00 96.31 110 HIS A N 1
ATOM 816 C CA . HIS A 1 110 ? 10.043 1.904 1.623 1.00 96.31 110 HIS A CA 1
ATOM 817 C C . HIS A 1 110 ? 10.305 2.971 0.548 1.00 96.31 110 HIS A C 1
ATOM 819 O O . HIS A 1 110 ? 9.827 2.880 -0.581 1.00 96.31 110 HIS A O 1
ATOM 825 N N . ASP A 1 111 ? 11.139 3.951 0.894 1.00 93.12 111 ASP A N 1
ATOM 826 C CA . ASP A 1 111 ? 11.645 4.975 -0.020 1.00 93.12 111 ASP A CA 1
ATOM 827 C C . ASP A 1 111 ? 12.513 4.363 -1.130 1.00 93.12 111 ASP A C 1
ATOM 829 O O . ASP A 1 111 ? 12.423 4.742 -2.302 1.00 93.12 111 ASP A O 1
ATOM 833 N N . VAL A 1 112 ? 13.335 3.375 -0.770 1.00 89.44 112 VAL A N 1
ATOM 834 C CA . VAL A 1 112 ? 14.148 2.616 -1.716 1.00 89.44 112 VAL A CA 1
ATOM 835 C C . VAL A 1 112 ? 13.245 1.684 -2.525 1.00 89.44 112 VAL A C 1
ATOM 837 O O . VAL A 1 112 ? 12.523 0.870 -1.959 1.00 89.44 112 VAL A O 1
ATOM 840 N N . TRP A 1 113 ? 13.354 1.757 -3.854 1.00 86.06 113 TRP A N 1
ATOM 841 C CA . TRP A 1 113 ? 12.571 1.000 -4.844 1.00 86.06 113 TRP A CA 1
ATOM 842 C C . TRP A 1 113 ? 11.152 1.494 -5.139 1.00 86.06 113 TRP A C 1
ATOM 844 O O . TRP A 1 113 ? 10.564 0.989 -6.096 1.00 86.06 113 TRP A O 1
ATOM 854 N N . LEU A 1 114 ? 10.651 2.529 -4.452 1.00 86.06 114 LEU A N 1
ATOM 855 C CA . LEU A 1 114 ? 9.270 3.015 -4.604 1.00 86.06 114 LEU A CA 1
ATOM 856 C C . LEU A 1 114 ? 8.857 3.262 -6.069 1.00 86.06 114 LEU A C 1
ATOM 858 O O . LEU A 1 114 ? 7.771 2.886 -6.498 1.00 86.06 114 LEU A O 1
ATOM 862 N N . GLY A 1 115 ? 9.749 3.865 -6.864 1.00 86.12 115 GLY A N 1
ATOM 863 C CA . GLY A 1 115 ? 9.530 4.073 -8.300 1.00 86.12 115 GLY A CA 1
ATOM 864 C C . GLY A 1 115 ? 10.023 2.921 -9.180 1.00 86.12 115 GLY A C 1
ATOM 865 O O . GLY A 1 115 ? 9.451 2.657 -10.237 1.00 86.12 115 GLY A O 1
ATOM 866 N N . GLN A 1 116 ? 11.079 2.216 -8.763 1.00 90.75 116 GLN A N 1
ATOM 867 C CA . GLN A 1 116 ? 11.665 1.149 -9.572 1.00 90.75 116 GLN A CA 1
ATOM 868 C C . GLN A 1 116 ? 10.733 -0.051 -9.735 1.00 90.75 116 GLN A C 1
ATOM 870 O O . GLN A 1 116 ? 10.732 -0.628 -10.818 1.00 90.75 116 GLN A O 1
ATOM 875 N N . ILE A 1 117 ? 9.936 -0.423 -8.723 1.00 91.62 117 ILE A N 1
ATOM 876 C CA . ILE A 1 117 ? 9.008 -1.557 -8.866 1.00 91.62 117 ILE A CA 1
ATOM 877 C C . ILE A 1 117 ? 8.040 -1.299 -10.023 1.00 91.62 117 ILE A C 1
ATOM 879 O O . ILE A 1 117 ? 7.893 -2.145 -10.900 1.00 91.62 117 ILE A O 1
ATOM 883 N N . GLN A 1 118 ? 7.442 -0.109 -10.080 1.00 90.06 118 GLN A N 1
ATOM 884 C CA . GLN A 1 118 ? 6.492 0.243 -11.136 1.00 90.06 118 GLN A CA 1
ATOM 885 C C . GLN A 1 118 ? 7.166 0.299 -12.512 1.00 90.06 118 GLN A C 1
ATOM 887 O O . GLN A 1 118 ? 6.675 -0.307 -13.458 1.00 90.06 118 GLN A O 1
ATOM 892 N N . LEU A 1 119 ? 8.351 0.914 -12.609 1.00 92.69 119 LEU A N 1
ATOM 893 C CA . LEU A 1 119 ? 9.142 0.927 -13.848 1.00 92.69 119 LEU A CA 1
ATOM 894 C C . LEU A 1 119 ? 9.505 -0.480 -14.337 1.00 92.69 119 LEU A C 1
ATOM 896 O O . LEU A 1 119 ? 9.559 -0.729 -15.537 1.00 92.69 119 LEU A O 1
ATOM 900 N N . CYS A 1 120 ? 9.767 -1.401 -13.412 1.00 93.94 120 CYS A N 1
ATOM 901 C CA . CYS A 1 120 ? 10.063 -2.784 -13.740 1.00 93.94 120 CYS A CA 1
ATOM 902 C C . CYS A 1 120 ? 8.813 -3.602 -14.090 1.00 93.94 120 CYS A C 1
ATOM 904 O O . CYS A 1 120 ? 8.971 -4.689 -14.632 1.00 93.94 120 CYS A O 1
ATOM 906 N N . ASN A 1 121 ? 7.597 -3.136 -13.811 1.00 91.56 121 ASN A N 1
ATOM 907 C CA . ASN A 1 121 ? 6.362 -3.845 -14.165 1.0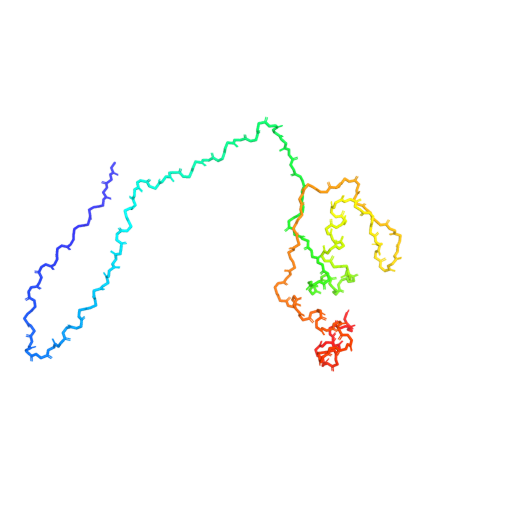0 91.56 121 ASN A CA 1
ATOM 908 C C . ASN A 1 121 ? 5.630 -3.232 -15.373 1.00 91.56 121 ASN A C 1
ATOM 910 O O . ASN A 1 121 ? 4.704 -3.850 -15.891 1.00 91.56 121 ASN A O 1
ATOM 914 N N . ASP A 1 122 ? 6.063 -2.069 -15.861 1.00 94.25 122 ASP A N 1
ATOM 915 C CA . ASP A 1 122 ? 5.589 -1.486 -17.118 1.00 94.25 122 ASP A CA 1
ATOM 916 C C . ASP A 1 122 ? 6.167 -2.249 -18.319 1.00 94.25 122 ASP A C 1
ATOM 918 O O . ASP A 1 122 ? 7.335 -2.073 -18.656 1.00 94.25 122 ASP A O 1
ATOM 922 N N . VAL A 1 123 ? 5.358 -3.105 -18.950 1.00 94.38 123 VAL A N 1
ATOM 923 C CA . VAL A 1 123 ? 5.764 -3.971 -20.077 1.00 94.38 123 VAL A CA 1
ATOM 924 C C . VAL A 1 123 ? 6.163 -3.203 -21.335 1.00 94.38 123 VAL A C 1
ATOM 926 O O . VAL A 1 123 ? 6.943 -3.716 -22.135 1.00 94.38 123 VAL A O 1
ATOM 929 N N . ASP A 1 124 ? 5.660 -1.981 -21.493 1.00 96.81 124 ASP A N 1
ATOM 930 C CA . ASP A 1 124 ? 5.973 -1.107 -22.625 1.00 96.81 124 ASP A CA 1
ATOM 931 C C . ASP A 1 124 ? 7.117 -0.131 -22.280 1.00 96.81 124 ASP A C 1
ATOM 933 O O . ASP A 1 124 ? 7.615 0.611 -23.133 1.00 96.81 124 ASP A O 1
ATOM 937 N N . GLY A 1 125 ? 7.553 -0.134 -21.017 1.00 94.94 125 GLY A N 1
ATOM 938 C CA . GLY A 1 125 ? 8.535 0.782 -20.470 1.00 94.94 125 GLY A CA 1
ATOM 939 C C . GLY A 1 125 ? 9.978 0.422 -20.849 1.00 94.94 125 GLY A C 1
ATOM 940 O O . GLY A 1 125 ? 10.369 -0.747 -20.868 1.00 94.94 125 GLY A O 1
ATOM 941 N N . PRO A 1 126 ? 10.860 1.419 -21.044 1.00 95.19 126 PRO A N 1
ATOM 942 C CA . PRO A 1 126 ? 12.257 1.182 -21.425 1.00 95.19 126 PRO A CA 1
ATOM 943 C C . PRO A 1 126 ? 13.071 0.451 -20.344 1.00 95.19 126 PRO A C 1
ATOM 945 O O . PRO A 1 126 ? 14.140 -0.091 -20.624 1.00 95.19 126 PRO A O 1
ATOM 948 N N . ALA A 1 127 ? 12.593 0.450 -19.097 1.00 94.56 127 ALA A N 1
ATOM 949 C CA . ALA A 1 127 ? 13.237 -0.234 -17.983 1.00 94.56 127 ALA A CA 1
ATOM 950 C C . ALA A 1 127 ? 12.908 -1.736 -17.928 1.00 94.56 127 ALA A C 1
ATOM 952 O O . ALA A 1 127 ? 13.677 -2.491 -17.322 1.00 94.56 127 ALA A O 1
ATOM 953 N N . TYR A 1 128 ? 11.820 -2.180 -18.569 1.00 95.44 128 TYR A N 1
ATOM 954 C CA . TYR A 1 128 ? 11.258 -3.524 -18.423 1.00 95.44 128 TYR A CA 1
ATOM 955 C C . TYR A 1 128 ? 12.283 -4.634 -18.661 1.00 95.44 128 TYR A C 1
ATOM 957 O O . TYR A 1 128 ? 12.434 -5.536 -17.830 1.00 95.44 128 TYR A O 1
ATOM 965 N N . ASP A 1 129 ? 13.046 -4.520 -19.749 1.00 95.88 129 ASP A N 1
ATOM 966 C CA . ASP A 1 129 ? 14.043 -5.500 -20.187 1.00 95.88 129 ASP A CA 1
ATOM 967 C C . ASP A 1 129 ? 15.463 -5.204 -19.691 1.00 95.88 129 ASP A C 1
ATOM 969 O O . ASP A 1 129 ? 16.450 -5.788 -20.156 1.00 95.88 129 ASP A O 1
ATOM 973 N N . THR A 1 130 ? 15.626 -4.316 -18.716 1.00 95.94 130 THR A N 1
ATOM 974 C CA . THR A 1 130 ? 16.922 -4.187 -18.046 1.00 95.94 130 THR A CA 1
ATOM 975 C C . THR A 1 130 ? 17.213 -5.441 -17.221 1.00 95.94 130 THR A C 1
ATOM 977 O O . THR A 1 130 ? 16.308 -6.135 -16.754 1.00 95.94 130 THR A O 1
ATOM 980 N N . ARG A 1 131 ? 18.501 -5.750 -17.016 1.00 95.25 131 ARG A N 1
ATOM 981 C CA . ARG A 1 131 ? 18.904 -6.859 -16.134 1.00 95.25 131 ARG A CA 1
ATOM 982 C C . ARG A 1 131 ? 18.300 -6.686 -14.740 1.00 95.25 131 ARG A C 1
ATOM 984 O O . ARG A 1 131 ? 17.709 -7.625 -14.235 1.00 95.25 131 ARG A O 1
ATOM 991 N N . THR A 1 132 ? 18.366 -5.475 -14.192 1.00 92.50 132 THR A N 1
ATOM 992 C CA . THR A 1 132 ? 17.798 -5.131 -12.885 1.00 92.50 132 THR A CA 1
ATOM 993 C C . THR A 1 132 ? 16.321 -5.496 -12.774 1.00 92.50 132 THR A C 1
ATOM 995 O O . THR A 1 132 ? 15.928 -6.134 -11.804 1.00 92.50 132 THR A O 1
ATOM 998 N N . CYS A 1 133 ? 15.506 -5.123 -13.763 1.00 94.31 133 CYS A N 1
ATOM 999 C CA . CYS A 1 133 ? 14.074 -5.388 -13.712 1.00 94.31 133 CYS A CA 1
ATOM 1000 C C . CYS A 1 133 ? 13.728 -6.855 -13.968 1.00 94.31 133 CYS A C 1
ATOM 1002 O O . CYS A 1 133 ? 12.819 -7.379 -13.329 1.00 94.31 133 CYS A O 1
ATOM 1004 N N . ARG A 1 134 ? 14.484 -7.553 -14.826 1.00 93.81 134 ARG A N 1
ATOM 1005 C CA . ARG A 1 134 ? 14.362 -9.011 -14.928 1.00 93.81 134 ARG A CA 1
ATOM 1006 C C . ARG A 1 134 ? 14.683 -9.681 -13.601 1.00 93.81 134 ARG A C 1
ATOM 1008 O O . ARG A 1 134 ? 13.856 -10.437 -13.123 1.00 93.81 134 ARG A O 1
ATOM 1015 N N . ASP A 1 135 ? 15.825 -9.371 -12.996 1.00 91.94 135 ASP A N 1
ATOM 1016 C CA . ASP A 1 135 ? 16.238 -9.984 -11.733 1.00 91.94 135 ASP A CA 1
ATOM 1017 C C . ASP A 1 135 ? 15.203 -9.708 -10.632 1.00 91.94 135 ASP A C 1
ATOM 1019 O O . ASP A 1 135 ? 14.855 -10.612 -9.889 1.00 91.94 135 ASP A O 1
ATOM 1023 N N . LEU A 1 136 ? 14.633 -8.500 -10.573 1.00 90.88 136 LEU A N 1
ATOM 1024 C CA . LEU A 1 136 ? 13.582 -8.155 -9.612 1.00 90.88 136 LEU A CA 1
ATOM 1025 C C . LEU A 1 136 ? 12.314 -9.013 -9.749 1.00 90.88 136 LEU A C 1
ATOM 1027 O O . LEU A 1 136 ? 11.727 -9.366 -8.733 1.00 90.88 136 LEU A O 1
ATOM 1031 N N . ARG A 1 137 ? 11.899 -9.344 -10.978 1.00 89.38 137 ARG A N 1
ATOM 1032 C CA . ARG A 1 137 ? 10.693 -10.148 -11.262 1.00 89.38 137 ARG A CA 1
ATOM 1033 C C . ARG A 1 137 ? 10.913 -11.664 -11.157 1.00 89.38 137 ARG A C 1
ATOM 1035 O O . ARG A 1 137 ? 9.979 -12.423 -11.385 1.00 89.38 137 ARG A O 1
ATOM 1042 N N . GLN A 1 138 ? 12.144 -12.116 -10.920 1.00 84.50 138 GLN A N 1
ATOM 1043 C CA . GLN A 1 138 ? 12.514 -13.541 -10.879 1.00 84.50 138 GLN A CA 1
ATOM 1044 C C . GLN A 1 138 ? 12.770 -14.049 -9.452 1.00 84.50 138 GLN A C 1
ATOM 1046 O O . GLN A 1 138 ? 13.213 -15.186 -9.286 1.00 84.50 138 GLN A O 1
ATOM 1051 N N . ILE A 1 139 ? 12.549 -13.206 -8.442 1.00 65.25 139 ILE A N 1
ATOM 1052 C CA . ILE A 1 139 ? 12.781 -13.501 -7.022 1.00 65.25 139 ILE A CA 1
ATOM 1053 C C . ILE A 1 139 ? 11.434 -13.567 -6.326 1.00 65.25 139 ILE A C 1
ATOM 1055 O O . ILE A 1 139 ? 11.267 -14.506 -5.520 1.00 65.25 139 ILE A O 1
#

Radius of gyration: 30.02 Å; chains: 1; bounding box: 64×68×66 Å

pLDDT: mean 80.89, std 20.48, range [33.12, 98.44]

Foldseek 3Di:
DDDDDDDDDDPDPDDDPPDDDPPPPPPPPPPPPPDPVPPPPDPDDDPVPDDFFEEEEDEALLALVCVVVQHHGDPVQVVCQLQFHWDQDGPSHDTDHDPDHGPDYDHDGDPPSSPVSVQCPPPVHPCVPDPVSVVSVVD